Protein AF-A0A7S0NSQ7-F1 (afdb_monomer_lite)

Secondary structure (DSSP, 8-state):
-----GGGTS-HHHHHHHHHT-SS--HHHHHHHTTTPPPPB-TTSSB--GGG--TTSPP--HHHHHHHTTT-----PPTT--S--PPP--THHHHHHTTTTS-HHHHHHHHHHTT--S---HHHHHHHHHHHHHHHHHHHHHHHHHTT----PPP-

Structure (mmCIF, N/CA/C/O backbone):
data_AF-A0A7S0NSQ7-F1
#
_entry.id   AF-A0A7S0NSQ7-F1
#
loop_
_atom_site.group_PDB
_atom_site.id
_atom_site.type_symbol
_atom_site.label_atom_id
_atom_site.label_alt_id
_atom_site.label_comp_id
_atom_site.label_asym_id
_atom_site.label_entity_id
_atom_site.label_seq_id
_atom_site.pdbx_PDB_ins_code
_atom_site.Cartn_x
_atom_site.Cartn_y
_atom_site.Cartn_z
_atom_site.occupancy
_atom_site.B_iso_or_equiv
_atom_site.auth_seq_id
_atom_site.auth_comp_id
_atom_site.auth_asym_id
_atom_site.auth_atom_id
_atom_site.pdbx_PDB_model_num
ATOM 1 N N . ASN A 1 1 ? 2.906 5.822 -25.655 1.00 42.44 1 ASN A N 1
ATOM 2 C CA . ASN A 1 1 ? 2.132 6.156 -24.438 1.00 42.44 1 ASN A CA 1
ATOM 3 C C . ASN A 1 1 ? 2.462 5.153 -23.347 1.00 42.44 1 ASN A C 1
ATOM 5 O O . ASN A 1 1 ? 1.844 4.100 -23.305 1.00 42.44 1 ASN A O 1
ATOM 9 N N . GLY A 1 2 ? 3.492 5.416 -22.539 1.00 53.88 2 GLY A N 1
ATOM 10 C CA . GLY A 1 2 ? 3.871 4.525 -21.437 1.00 53.88 2 GLY A CA 1
ATOM 11 C C . GLY A 1 2 ? 2.998 4.799 -20.216 1.00 53.88 2 GLY A C 1
ATOM 12 O O . GLY A 1 2 ? 3.053 5.901 -19.676 1.00 53.88 2 GLY A O 1
ATOM 13 N N . GLY A 1 3 ? 2.161 3.836 -19.828 1.00 76.62 3 GLY A N 1
ATOM 14 C CA . GLY A 1 3 ? 1.387 3.901 -18.587 1.00 76.62 3 GLY A CA 1
ATOM 15 C C . GLY A 1 3 ? 2.270 3.641 -17.365 1.00 76.62 3 GLY A C 1
ATOM 16 O O . GLY A 1 3 ? 3.269 2.928 -17.456 1.00 76.62 3 GLY A O 1
ATOM 17 N N . LEU A 1 4 ? 1.904 4.218 -16.219 1.00 81.00 4 LEU A N 1
ATOM 18 C CA . LEU A 1 4 ? 2.545 3.913 -14.939 1.00 81.00 4 LEU A CA 1
ATOM 19 C C . LEU A 1 4 ? 2.226 2.465 -14.523 1.00 81.00 4 LEU A C 1
ATOM 21 O O . LEU A 1 4 ? 1.098 2.008 -14.699 1.00 81.00 4 LEU A O 1
ATOM 25 N N . ASN A 1 5 ? 3.205 1.760 -13.949 1.00 86.81 5 ASN A N 1
ATOM 26 C CA . ASN A 1 5 ? 3.039 0.419 -13.378 1.00 86.81 5 ASN A CA 1
ATOM 27 C C . ASN A 1 5 ? 3.111 0.511 -11.842 1.00 86.81 5 ASN A C 1
ATOM 29 O O . ASN A 1 5 ? 4.208 0.431 -11.287 1.00 86.81 5 ASN A O 1
ATOM 33 N N . PRO A 1 6 ? 1.978 0.725 -11.148 1.00 87.50 6 PRO A N 1
ATOM 34 C CA . PRO A 1 6 ? 1.972 0.958 -9.703 1.00 87.50 6 PRO A CA 1
ATOM 35 C C . PRO A 1 6 ? 2.479 -0.250 -8.902 1.00 87.50 6 PRO A C 1
ATOM 37 O O . PRO A 1 6 ? 3.134 -0.070 -7.881 1.00 87.50 6 PRO A O 1
ATOM 40 N N . LEU A 1 7 ? 2.285 -1.473 -9.409 1.00 87.69 7 LEU A N 1
ATOM 41 C CA . LEU A 1 7 ? 2.723 -2.711 -8.752 1.00 87.69 7 LEU A CA 1
ATOM 42 C C . LEU A 1 7 ? 4.253 -2.825 -8.614 1.00 87.69 7 LEU A C 1
ATOM 44 O O . LEU A 1 7 ? 4.721 -3.675 -7.867 1.00 87.69 7 LEU A O 1
ATOM 48 N N . LYS A 1 8 ? 5.040 -1.992 -9.314 1.00 86.12 8 LYS A N 1
ATOM 49 C CA . LYS A 1 8 ? 6.504 -1.918 -9.145 1.00 86.12 8 LYS A CA 1
ATOM 50 C C . LYS A 1 8 ? 6.954 -1.109 -7.929 1.00 86.12 8 LYS A C 1
ATOM 52 O O . LYS A 1 8 ? 8.122 -1.216 -7.566 1.00 86.12 8 LYS A O 1
ATOM 57 N N . PHE A 1 9 ? 6.079 -0.270 -7.377 1.00 83.50 9 PHE A N 1
ATOM 58 C CA . PHE A 1 9 ? 6.426 0.718 -6.350 1.00 83.50 9 PHE A CA 1
ATOM 59 C C . PHE A 1 9 ? 5.704 0.482 -5.021 1.00 83.50 9 PHE A C 1
ATOM 61 O O . PHE A 1 9 ? 6.087 1.070 -4.018 1.00 83.50 9 PHE A O 1
ATOM 68 N N . CYS A 1 10 ? 4.657 -0.346 -5.009 1.00 85.75 10 CYS A N 1
ATOM 69 C CA . CYS A 1 10 ? 3.920 -0.683 -3.795 1.00 85.75 10 CYS A CA 1
ATOM 70 C C . CYS A 1 10 ? 4.699 -1.649 -2.889 1.00 85.75 10 CYS A C 1
ATOM 72 O O . CYS A 1 10 ? 5.512 -2.444 -3.360 1.00 85.75 10 CYS A O 1
ATOM 74 N N . HIS A 1 11 ? 4.367 -1.625 -1.596 1.00 86.56 11 HIS A N 1
ATOM 75 C CA . HIS A 1 11 ? 4.866 -2.583 -0.612 1.00 86.56 11 HIS A CA 1
ATOM 76 C C . HIS A 1 11 ? 4.559 -4.036 -1.021 1.00 86.56 11 HIS A C 1
ATOM 78 O O . HIS A 1 11 ? 3.436 -4.350 -1.429 1.00 86.56 11 HIS A O 1
ATOM 84 N N . GLU A 1 12 ? 5.535 -4.934 -0.874 1.00 85.81 12 GLU A N 1
ATOM 85 C CA . GLU A 1 12 ? 5.456 -6.317 -1.365 1.00 85.81 12 GLU A CA 1
ATOM 86 C C . GLU A 1 12 ? 4.288 -7.092 -0.740 1.00 85.81 12 GLU A C 1
ATOM 88 O O . GLU A 1 12 ? 3.490 -7.690 -1.463 1.00 85.81 12 GLU A O 1
ATOM 93 N N . ASP A 1 13 ? 4.108 -7.005 0.582 1.00 87.00 13 ASP A N 1
ATOM 94 C CA . ASP A 1 13 ? 3.005 -7.699 1.264 1.00 87.00 13 ASP A CA 1
ATOM 95 C C . ASP A 1 13 ? 1.625 -7.211 0.793 1.00 87.00 13 ASP A C 1
ATOM 97 O O . ASP A 1 13 ? 0.677 -7.997 0.728 1.00 87.00 13 ASP A O 1
ATOM 101 N N . VAL A 1 14 ? 1.512 -5.932 0.411 1.00 88.44 14 VAL A N 1
ATOM 102 C CA . VAL A 1 14 ? 0.265 -5.362 -0.118 1.00 88.44 14 VAL A CA 1
ATOM 103 C C . VAL A 1 14 ? -0.002 -5.889 -1.522 1.00 88.44 14 VAL A C 1
ATOM 105 O O . VAL A 1 14 ? -1.135 -6.246 -1.823 1.00 88.44 14 VAL A O 1
ATOM 108 N N . VAL A 1 15 ? 1.024 -5.984 -2.373 1.00 88.12 15 VAL A N 1
ATOM 109 C CA . VAL A 1 15 ? 0.899 -6.547 -3.729 1.00 88.12 15 VAL A CA 1
ATOM 110 C C . VAL A 1 15 ? 0.511 -8.021 -3.673 1.00 88.12 15 VAL A C 1
ATOM 112 O O . VAL A 1 15 ? -0.390 -8.445 -4.396 1.00 88.12 15 VAL A O 1
ATOM 115 N N . VAL A 1 16 ? 1.141 -8.788 -2.783 1.00 85.38 16 VAL A N 1
ATOM 116 C CA . VAL A 1 16 ? 0.823 -10.203 -2.575 1.00 85.38 16 VAL A CA 1
ATOM 117 C C . VAL A 1 16 ? -0.627 -10.362 -2.124 1.00 85.38 16 VAL A C 1
ATOM 119 O O . VAL A 1 16 ? -1.353 -11.192 -2.671 1.00 85.38 16 VAL A O 1
ATOM 122 N N . GLU A 1 17 ? -1.081 -9.579 -1.143 1.00 86.00 17 GLU A N 1
ATOM 123 C CA . GLU A 1 17 ? -2.469 -9.669 -0.687 1.00 86.00 17 GLU A CA 1
ATOM 124 C C . GLU A 1 17 ? -3.463 -9.153 -1.734 1.00 86.00 17 GLU A C 1
ATOM 126 O O . GLU A 1 17 ? -4.529 -9.742 -1.897 1.00 86.00 17 GLU A O 1
ATOM 131 N N . PHE A 1 18 ? -3.094 -8.137 -2.514 1.00 87.06 18 PHE A N 1
ATOM 132 C CA . PHE A 1 18 ? -3.895 -7.638 -3.628 1.00 87.06 18 PHE A CA 1
ATOM 133 C C . PHE A 1 18 ? -4.098 -8.694 -4.723 1.00 87.06 18 PHE A C 1
ATOM 135 O O . PHE A 1 18 ? -5.228 -8.904 -5.159 1.00 87.06 18 PHE A O 1
ATOM 142 N N . GLU A 1 19 ? -3.040 -9.407 -5.125 1.00 85.94 19 GLU A N 1
ATOM 143 C CA . GLU A 1 19 ? -3.123 -10.523 -6.080 1.00 85.94 19 GLU A CA 1
ATOM 144 C C . GLU A 1 19 ? -4.116 -11.591 -5.603 1.00 85.94 19 GLU A C 1
ATOM 146 O O . GLU A 1 19 ? -4.928 -12.109 -6.370 1.00 85.94 19 GLU A O 1
ATOM 151 N N . ARG A 1 20 ? -4.109 -11.880 -4.297 1.00 80.50 20 ARG A N 1
ATOM 152 C CA . ARG A 1 20 ? -4.988 -12.885 -3.688 1.00 80.50 20 ARG A CA 1
ATOM 153 C C . ARG A 1 20 ? -6.459 -12.488 -3.687 1.00 80.50 20 ARG A C 1
ATOM 155 O O . ARG A 1 20 ? -7.307 -13.378 -3.740 1.00 80.50 20 ARG A O 1
ATOM 162 N N . LEU A 1 21 ? -6.782 -11.194 -3.657 1.00 81.19 21 LEU A N 1
ATOM 163 C CA . LEU A 1 21 ? -8.171 -10.722 -3.696 1.00 81.19 21 LEU A CA 1
ATOM 164 C C . LEU A 1 21 ? -8.879 -11.062 -5.018 1.00 81.19 21 LEU A C 1
ATOM 166 O O . LEU A 1 21 ? -10.100 -10.949 -5.082 1.00 81.19 21 LEU A O 1
ATOM 170 N N . SER A 1 22 ? -8.147 -11.502 -6.054 1.00 71.25 22 SER A N 1
ATOM 171 C CA . SER A 1 22 ? -8.692 -11.958 -7.346 1.00 71.25 22 SER A CA 1
ATOM 172 C C . SER A 1 22 ? -9.626 -10.942 -8.024 1.00 71.25 22 SER A C 1
ATOM 174 O O . SER A 1 22 ? -10.447 -11.304 -8.864 1.00 71.25 22 SER A O 1
ATOM 176 N N . MET A 1 23 ? -9.511 -9.656 -7.669 1.00 78.00 23 MET A N 1
ATOM 177 C CA . MET A 1 23 ? -10.307 -8.578 -8.266 1.00 78.00 23 MET A CA 1
ATOM 178 C C . MET A 1 23 ? -9.906 -8.315 -9.722 1.00 78.00 23 MET A C 1
ATOM 180 O O . MET A 1 23 ? -10.723 -7.859 -10.520 1.00 78.00 23 MET A O 1
ATOM 184 N N . CYS A 1 24 ? -8.651 -8.603 -10.068 1.00 80.69 24 CYS A N 1
ATOM 185 C CA . CYS A 1 24 ? -8.126 -8.590 -11.424 1.00 80.69 24 CYS A CA 1
ATOM 186 C C . CYS A 1 24 ? -6.972 -9.597 -11.551 1.00 80.69 24 CYS A C 1
ATOM 188 O O . CYS A 1 24 ? -6.260 -9.854 -10.580 1.00 80.69 24 CYS A O 1
ATOM 190 N N . ASP A 1 25 ? -6.783 -10.162 -12.746 1.00 85.19 25 ASP A N 1
ATOM 191 C CA . ASP A 1 25 ? -5.621 -11.006 -13.039 1.00 85.19 25 ASP A CA 1
ATOM 192 C C . ASP A 1 25 ? -4.394 -10.119 -13.283 1.00 85.19 25 ASP A C 1
ATOM 194 O O . ASP A 1 25 ? -4.253 -9.476 -14.326 1.00 85.19 25 ASP A O 1
ATOM 198 N N . CYS A 1 26 ? -3.527 -10.044 -12.276 1.00 87.06 26 CYS A N 1
ATOM 199 C CA . CYS A 1 26 ? -2.283 -9.283 -12.305 1.00 87.06 26 CYS A CA 1
ATOM 200 C C . CYS A 1 26 ? -1.038 -10.170 -12.144 1.00 87.06 26 CYS A C 1
ATOM 202 O O . CYS A 1 26 ? 0.074 -9.643 -12.079 1.00 87.06 26 CYS A O 1
ATOM 204 N N . ALA A 1 27 ? -1.191 -11.500 -12.148 1.00 86.12 27 ALA A N 1
ATOM 205 C CA . ALA A 1 27 ? -0.114 -12.439 -11.831 1.00 86.12 27 ALA A CA 1
ATOM 206 C C . ALA A 1 27 ? 1.082 -12.312 -12.786 1.00 86.12 27 ALA A C 1
ATOM 208 O O . ALA A 1 27 ? 2.237 -12.281 -12.355 1.00 86.12 27 ALA A O 1
ATOM 209 N N . GLN A 1 28 ? 0.809 -12.161 -14.086 1.00 84.81 28 GLN A N 1
ATOM 210 C CA . GLN A 1 28 ? 1.851 -11.976 -15.103 1.00 84.81 28 GLN A CA 1
ATOM 211 C C . GLN A 1 28 ? 2.588 -10.642 -14.943 1.00 84.81 28 GLN A C 1
ATOM 213 O O . GLN A 1 28 ? 3.801 -10.580 -15.135 1.00 84.81 28 GLN A O 1
ATOM 218 N N . VAL A 1 29 ? 1.873 -9.578 -14.563 1.00 87.50 29 VAL A N 1
ATOM 219 C CA . VAL A 1 29 ? 2.468 -8.253 -14.335 1.00 87.50 29 VAL A CA 1
ATOM 220 C C . VAL A 1 29 ? 3.362 -8.285 -13.100 1.00 87.50 29 VAL A C 1
ATOM 222 O O . VAL A 1 29 ? 4.478 -7.776 -13.145 1.00 87.50 29 VAL A O 1
ATOM 225 N N . ILE A 1 30 ? 2.912 -8.926 -12.018 1.00 87.38 30 ILE A N 1
ATOM 226 C CA . ILE A 1 30 ? 3.705 -9.095 -10.796 1.00 87.38 30 ILE A CA 1
ATOM 227 C C . ILE A 1 30 ? 4.953 -9.936 -11.090 1.00 87.38 30 ILE A C 1
ATOM 229 O O . ILE A 1 30 ? 6.053 -9.517 -10.743 1.00 87.38 30 ILE A O 1
ATOM 233 N N . ALA A 1 31 ? 4.817 -11.054 -11.810 1.00 85.06 31 ALA A N 1
ATOM 234 C CA . ALA A 1 31 ? 5.955 -11.891 -12.200 1.00 85.06 31 ALA A CA 1
ATOM 235 C C . ALA A 1 31 ? 6.974 -11.127 -13.068 1.00 85.06 31 ALA A C 1
ATOM 237 O O . ALA A 1 31 ? 8.176 -11.203 -12.828 1.00 85.06 31 ALA A O 1
ATOM 238 N N . ALA A 1 32 ? 6.510 -10.324 -14.031 1.00 84.19 32 ALA A N 1
ATOM 239 C CA . ALA A 1 32 ? 7.382 -9.471 -14.842 1.00 84.19 32 ALA A CA 1
ATOM 240 C C . ALA A 1 32 ? 8.068 -8.361 -14.018 1.00 84.19 32 ALA A C 1
ATOM 242 O O . ALA A 1 32 ? 9.169 -7.908 -14.351 1.00 84.19 32 ALA A O 1
ATOM 243 N N . ASN A 1 33 ? 7.430 -7.917 -12.933 1.00 87.12 33 ASN A N 1
ATOM 244 C CA . ASN A 1 33 ? 7.969 -6.900 -12.042 1.00 87.12 33 ASN A CA 1
ATOM 245 C C . ASN A 1 33 ? 9.043 -7.442 -11.094 1.00 87.12 33 ASN A C 1
ATOM 247 O O . ASN A 1 33 ? 9.895 -6.659 -10.703 1.00 87.12 33 ASN A O 1
ATOM 251 N N . GLU A 1 34 ? 9.080 -8.734 -10.758 1.00 78.88 34 GLU A N 1
ATOM 252 C CA . GLU A 1 34 ? 10.036 -9.284 -9.773 1.00 78.88 34 GLU A CA 1
ATOM 253 C C . GLU A 1 34 ? 11.508 -8.972 -10.096 1.00 78.88 34 GLU A C 1
ATOM 255 O O . GLU A 1 34 ? 12.301 -8.707 -9.197 1.00 78.88 34 GLU A O 1
ATOM 260 N N . LEU A 1 35 ? 11.875 -8.932 -11.380 1.00 70.25 35 LEU A N 1
ATOM 261 C CA . LEU A 1 35 ? 13.242 -8.624 -11.822 1.00 70.25 35 LEU A CA 1
ATOM 262 C C . LEU A 1 35 ? 13.525 -7.122 -11.962 1.00 70.25 35 LEU A C 1
ATOM 264 O O . LEU A 1 35 ? 14.654 -6.723 -12.239 1.00 70.25 35 LEU A O 1
ATOM 268 N N . THR A 1 36 ? 12.491 -6.287 -11.865 1.00 74.31 36 THR A N 1
ATOM 269 C CA . THR A 1 36 ? 12.535 -4.866 -12.250 1.00 74.31 36 THR A CA 1
ATOM 270 C C . THR A 1 36 ? 11.851 -3.954 -11.234 1.00 74.31 36 THR A C 1
ATOM 272 O O . THR A 1 36 ? 11.678 -2.761 -11.495 1.00 74.31 36 THR A O 1
ATOM 275 N N . ALA A 1 37 ? 11.447 -4.511 -10.091 1.00 72.25 37 ALA A N 1
ATOM 276 C CA . ALA A 1 37 ? 10.840 -3.797 -8.988 1.00 72.25 37 ALA A CA 1
ATOM 277 C C . ALA A 1 37 ? 11.857 -2.795 -8.449 1.00 72.25 37 ALA A C 1
ATOM 279 O O . ALA A 1 37 ? 13.008 -3.127 -8.148 1.00 72.25 37 ALA A O 1
ATOM 280 N N . VAL A 1 38 ? 11.435 -1.539 -8.370 1.00 71.75 38 VAL A N 1
ATOM 281 C CA . VAL A 1 38 ? 12.300 -0.456 -7.922 1.00 71.75 38 VAL A CA 1
ATOM 282 C C . VAL A 1 38 ? 12.044 -0.283 -6.441 1.00 71.75 38 VAL A C 1
ATOM 284 O O . VAL A 1 38 ? 10.932 0.050 -6.041 1.00 71.75 38 VAL A O 1
ATOM 287 N N . ARG A 1 39 ? 13.077 -0.493 -5.618 1.00 69.88 39 ARG A N 1
ATOM 288 C CA . ARG A 1 39 ? 12.967 -0.205 -4.187 1.00 69.88 39 ARG A CA 1
ATOM 289 C C . ARG A 1 39 ? 12.579 1.253 -3.995 1.00 69.88 39 ARG A C 1
ATOM 291 O O . ARG A 1 39 ? 13.275 2.151 -4.472 1.00 69.88 39 ARG A O 1
ATOM 298 N N . SER A 1 40 ? 11.483 1.446 -3.277 1.00 75.81 40 SER A N 1
ATOM 299 C CA . SER A 1 40 ? 11.016 2.743 -2.822 1.00 75.81 40 SER A CA 1
ATOM 300 C C . SER A 1 40 ? 12.104 3.371 -1.941 1.00 75.81 40 SER A C 1
ATOM 302 O O . SER A 1 40 ? 12.606 2.736 -1.008 1.00 75.81 40 SER A O 1
ATOM 304 N N . ARG A 1 41 ? 12.544 4.586 -2.284 1.00 80.88 41 ARG A N 1
ATOM 305 C CA . ARG A 1 41 ? 13.579 5.327 -1.548 1.00 80.88 41 ARG A CA 1
ATOM 306 C C . ARG A 1 41 ? 13.032 6.649 -1.045 1.00 80.88 41 ARG A C 1
ATOM 308 O O . ARG A 1 41 ? 12.219 7.274 -1.721 1.00 80.88 41 ARG A O 1
ATOM 315 N N . ASP A 1 42 ? 13.495 7.070 0.123 1.00 82.56 42 ASP A N 1
ATOM 316 C CA . ASP A 1 42 ? 13.195 8.402 0.637 1.00 82.56 42 ASP A CA 1
ATOM 317 C C . ASP A 1 42 ? 13.978 9.497 -0.121 1.00 82.56 42 ASP A C 1
ATOM 319 O O . ASP A 1 42 ? 14.837 9.227 -0.968 1.00 82.56 42 ASP A O 1
ATOM 323 N N . CYS A 1 43 ? 13.702 10.764 0.199 1.00 82.19 43 CYS A N 1
ATOM 324 C CA . CYS A 1 43 ? 14.376 11.919 -0.405 1.00 82.19 43 CYS A CA 1
ATOM 325 C C . CYS A 1 43 ? 15.898 11.949 -0.145 1.00 82.19 43 CYS A C 1
ATOM 327 O O . CYS A 1 43 ? 16.622 12.653 -0.847 1.00 82.19 43 CYS A O 1
ATOM 329 N N . GLY A 1 44 ? 16.375 11.224 0.872 1.00 82.50 44 GLY A N 1
ATOM 330 C CA . GLY A 1 44 ? 17.785 11.065 1.227 1.00 82.50 44 GLY A CA 1
ATOM 331 C C . GLY A 1 44 ? 18.445 9.833 0.596 1.00 82.50 44 GLY A C 1
ATOM 332 O O . GLY A 1 44 ? 19.632 9.603 0.820 1.00 82.50 44 GLY A O 1
ATOM 333 N N . GLY A 1 45 ? 17.709 9.048 -0.197 1.00 80.94 45 GLY A N 1
ATOM 334 C CA . GLY A 1 45 ? 18.188 7.815 -0.818 1.00 80.94 45 GLY A CA 1
ATOM 335 C C . GLY A 1 45 ? 18.212 6.595 0.111 1.00 80.94 45 GLY A C 1
ATOM 336 O O . GLY A 1 45 ? 18.729 5.554 -0.307 1.00 80.94 45 GLY A O 1
ATOM 337 N N . GLY A 1 46 ? 17.671 6.719 1.327 1.00 83.56 46 GLY A N 1
ATOM 338 C CA . GLY A 1 46 ? 17.457 5.636 2.282 1.00 83.56 46 GLY A CA 1
ATOM 339 C C . GLY A 1 46 ? 16.239 4.779 1.936 1.00 83.56 46 GLY A C 1
ATOM 340 O O . GLY A 1 46 ? 15.523 5.045 0.970 1.00 83.56 46 GLY A O 1
ATOM 341 N N . GLU A 1 47 ? 16.016 3.721 2.716 1.00 83.19 47 GLU A N 1
ATOM 342 C CA . GLU A 1 47 ? 14.828 2.871 2.580 1.00 83.19 47 GLU A CA 1
ATOM 343 C C . GLU A 1 47 ? 13.562 3.683 2.869 1.00 83.19 47 GLU A C 1
ATOM 345 O O . GLU A 1 47 ? 13.451 4.314 3.924 1.00 83.19 47 GLU A O 1
ATOM 350 N N . ASN A 1 48 ? 12.601 3.669 1.942 1.00 82.44 48 ASN A N 1
ATOM 351 C CA . ASN A 1 48 ? 11.319 4.309 2.190 1.00 82.44 48 ASN A CA 1
ATOM 352 C C . ASN A 1 48 ? 10.484 3.454 3.151 1.00 82.44 48 ASN A C 1
ATOM 354 O O . ASN A 1 48 ? 10.028 2.379 2.784 1.00 82.44 48 ASN A O 1
ATOM 358 N N . LYS A 1 49 ? 10.257 3.971 4.360 1.00 84.38 49 LYS A N 1
ATOM 359 C CA . LYS A 1 49 ? 9.436 3.326 5.400 1.00 84.38 49 LYS A CA 1
ATOM 360 C C . LYS A 1 49 ? 7.983 3.795 5.410 1.00 84.38 49 LYS A C 1
ATOM 362 O O . LYS A 1 49 ? 7.203 3.354 6.248 1.00 84.38 49 LYS A O 1
ATOM 367 N N . LEU A 1 50 ? 7.618 4.740 4.541 1.00 86.44 50 LEU A N 1
ATOM 368 C CA . LEU A 1 50 ? 6.240 5.230 4.463 1.00 86.44 50 LEU A CA 1
ATOM 369 C C . LEU A 1 50 ? 5.296 4.149 3.939 1.00 86.44 50 LEU A C 1
ATOM 371 O O . LEU A 1 50 ? 4.143 4.112 4.355 1.00 86.44 50 LEU A O 1
ATOM 375 N N . ASP A 1 51 ? 5.802 3.258 3.085 1.00 85.81 51 ASP A N 1
ATOM 376 C CA . ASP A 1 51 ? 5.039 2.140 2.527 1.00 85.81 51 ASP A CA 1
ATOM 377 C C . ASP A 1 51 ? 4.746 1.045 3.580 1.00 85.81 51 ASP A C 1
ATOM 379 O O . ASP A 1 51 ? 3.830 0.246 3.392 1.00 85.81 51 ASP A O 1
ATOM 383 N N . ASP A 1 52 ? 5.464 1.068 4.712 1.00 88.62 52 ASP A N 1
ATOM 384 C CA . ASP A 1 52 ? 5.288 0.158 5.854 1.00 88.62 52 ASP A CA 1
ATOM 385 C C . ASP A 1 52 ? 4.361 0.748 6.936 1.00 88.62 52 ASP A C 1
ATOM 387 O O . ASP A 1 52 ? 3.996 0.069 7.898 1.00 88.62 52 ASP A O 1
ATOM 391 N N . PHE A 1 53 ? 4.018 2.038 6.838 1.00 91.62 53 PHE A N 1
ATOM 392 C CA . PHE A 1 53 ? 3.274 2.746 7.875 1.00 91.62 53 PHE A CA 1
ATOM 393 C C . PHE A 1 53 ? 1.773 2.769 7.578 1.00 91.62 53 PHE A C 1
ATOM 395 O O . PHE A 1 53 ? 1.277 3.600 6.815 1.00 91.62 53 PHE A O 1
ATOM 402 N N . PHE A 1 54 ? 1.027 1.906 8.269 1.00 92.31 54 PHE A N 1
ATOM 403 C CA . PHE A 1 54 ? -0.432 1.866 8.218 1.00 92.31 54 PHE A CA 1
ATOM 404 C C . PHE A 1 54 ? -1.021 2.559 9.462 1.00 92.31 54 PHE A C 1
ATOM 406 O O . PHE A 1 54 ? -1.039 1.988 10.553 1.00 92.31 54 PHE A O 1
ATOM 413 N N . PRO A 1 55 ? -1.531 3.803 9.345 1.00 92.06 55 PRO A N 1
ATOM 414 C CA . PRO A 1 55 ? -1.942 4.613 10.501 1.00 92.06 55 PRO A CA 1
ATOM 415 C C . PRO A 1 55 ? -3.137 4.041 11.275 1.00 92.06 55 PRO A C 1
ATOM 417 O O . PRO A 1 55 ? -3.409 4.468 12.396 1.00 92.06 55 PRO A O 1
ATOM 420 N N . PHE A 1 56 ? -3.854 3.094 10.672 1.00 92.69 56 PHE A N 1
ATOM 421 C CA . PHE A 1 56 ? -5.001 2.411 11.258 1.00 92.69 56 PHE A CA 1
ATOM 422 C C . PHE A 1 56 ? -4.711 0.935 11.517 1.00 92.69 56 PHE A C 1
ATOM 424 O O . PHE A 1 56 ? -5.629 0.120 11.514 1.00 92.69 56 PHE A O 1
ATOM 431 N N . ASP A 1 57 ? -3.457 0.565 11.746 1.00 92.44 57 ASP A N 1
ATOM 432 C CA . ASP A 1 57 ? -3.160 -0.746 12.309 1.00 92.44 57 ASP A CA 1
ATOM 433 C C . ASP A 1 57 ? -3.736 -0.891 13.729 1.00 92.44 57 ASP A C 1
ATOM 435 O O . ASP A 1 57 ? -4.016 0.111 14.405 1.00 92.44 57 ASP A O 1
ATOM 439 N N . PRO A 1 58 ? -3.947 -2.132 14.207 1.00 91.94 58 PRO A N 1
ATOM 440 C CA . PRO A 1 58 ? -4.538 -2.372 15.512 1.00 91.94 58 PRO A CA 1
ATOM 441 C C . PRO A 1 58 ? -3.797 -1.639 16.633 1.00 91.94 58 PRO A C 1
ATOM 443 O O . PRO A 1 58 ? -2.576 -1.731 16.792 1.00 91.94 58 PRO A O 1
ATOM 446 N N . ILE A 1 59 ? -4.558 -0.924 17.459 1.00 90.31 59 ILE A N 1
ATOM 447 C CA . ILE A 1 59 ? -3.995 -0.177 18.579 1.00 90.31 59 ILE A CA 1
ATOM 448 C C . ILE A 1 59 ? -3.657 -1.098 19.757 1.00 90.31 59 ILE A C 1
ATOM 450 O O . ILE A 1 59 ? -4.427 -1.976 20.138 1.00 90.31 59 ILE A O 1
ATOM 454 N N . HIS A 1 60 ? -2.525 -0.840 20.409 1.00 87.81 60 HIS A N 1
ATOM 455 C CA . HIS A 1 60 ? -2.060 -1.630 21.558 1.00 87.81 60 HIS A CA 1
ATOM 456 C C . HIS A 1 60 ? -2.417 -0.993 22.914 1.00 87.81 60 HIS A C 1
ATOM 458 O O . HIS A 1 60 ? -2.201 -1.582 23.978 1.00 87.81 60 HIS A O 1
ATOM 464 N N . LEU A 1 61 ? -2.968 0.226 22.903 1.00 91.38 61 LEU A N 1
ATOM 465 C CA . LEU A 1 61 ? -3.288 0.973 24.114 1.00 91.38 61 LEU A CA 1
ATOM 466 C C . LEU A 1 61 ? -4.557 0.422 24.779 1.00 91.38 61 LEU A C 1
ATOM 468 O O . LEU A 1 61 ? -5.677 0.753 24.391 1.00 91.38 61 LEU A O 1
ATOM 472 N N . LYS A 1 62 ? -4.372 -0.364 25.846 1.00 91.88 62 LYS A N 1
ATOM 473 C CA . LYS A 1 62 ? -5.456 -1.035 26.590 1.00 91.88 62 LYS A CA 1
ATOM 474 C C . LYS A 1 62 ? -6.604 -0.100 26.993 1.00 91.88 62 LYS A C 1
ATOM 476 O O . LYS A 1 62 ? -7.761 -0.490 26.895 1.00 91.88 62 LYS A O 1
ATOM 481 N N . GLY A 1 63 ? -6.294 1.130 27.415 1.00 92.25 63 GLY A N 1
ATOM 482 C CA . GLY A 1 63 ? -7.300 2.107 27.850 1.00 92.25 63 GLY A CA 1
ATOM 483 C C . GLY A 1 63 ? -8.191 2.644 26.723 1.00 92.25 63 GLY A C 1
ATOM 484 O O . GLY A 1 63 ? -9.348 2.969 26.966 1.00 92.25 63 GLY A O 1
ATOM 485 N N . ALA A 1 64 ? -7.679 2.698 25.491 1.00 92.69 64 ALA A N 1
ATOM 486 C CA . ALA A 1 64 ? -8.433 3.152 24.322 1.00 92.69 64 ALA A CA 1
ATOM 487 C C . ALA A 1 64 ? -9.140 1.996 23.589 1.00 92.69 64 ALA A C 1
ATOM 489 O O . ALA A 1 64 ? -10.073 2.226 22.822 1.00 92.69 64 ALA A O 1
ATOM 490 N N . LEU A 1 65 ? -8.732 0.751 23.860 1.00 92.31 65 LEU A N 1
ATOM 491 C CA . LEU A 1 65 ? -9.227 -0.448 23.186 1.00 92.31 65 LEU A CA 1
ATOM 492 C C . LEU A 1 65 ? -10.751 -0.606 23.302 1.00 92.31 65 LEU A C 1
ATOM 494 O O . LEU A 1 65 ? -11.410 -0.912 22.315 1.00 92.31 65 LEU A O 1
ATOM 498 N N . ALA A 1 66 ? -11.321 -0.345 24.483 1.00 92.38 66 ALA A N 1
ATOM 499 C CA . ALA A 1 66 ? -12.765 -0.449 24.712 1.00 92.38 66 ALA A CA 1
ATOM 500 C C . ALA A 1 66 ? -13.581 0.534 23.851 1.00 92.38 66 ALA A C 1
ATOM 502 O O . ALA A 1 66 ? -14.695 0.212 23.446 1.00 92.38 66 ALA A O 1
ATOM 503 N N . TYR A 1 67 ? -13.015 1.705 23.547 1.00 95.00 67 TYR A N 1
ATOM 504 C CA . TYR A 1 67 ? -13.655 2.730 22.723 1.00 95.00 67 TYR A CA 1
ATOM 505 C C . TYR A 1 67 ? -13.472 2.468 21.225 1.00 95.00 67 TYR A C 1
ATOM 507 O O . TYR A 1 67 ? -14.379 2.730 20.441 1.00 95.00 67 TYR A O 1
ATOM 515 N N . ILE A 1 68 ? -12.309 1.945 20.824 1.00 94.00 68 ILE A N 1
ATOM 516 C CA . ILE A 1 68 ? -11.957 1.746 19.413 1.00 94.00 68 ILE A CA 1
ATOM 517 C C . ILE A 1 68 ? -12.482 0.416 18.866 1.00 94.00 68 ILE A C 1
ATOM 519 O O . ILE A 1 68 ? -12.959 0.387 17.738 1.00 94.00 68 ILE A O 1
ATOM 523 N N . ASN A 1 69 ? -12.465 -0.668 19.649 1.00 91.56 69 ASN A N 1
ATOM 524 C CA . ASN A 1 69 ? -12.906 -1.997 19.204 1.00 91.56 69 ASN A CA 1
ATOM 525 C C . ASN A 1 69 ? -14.269 -2.038 18.489 1.00 91.56 69 ASN A C 1
ATOM 527 O O . ASN A 1 69 ? -14.339 -2.699 17.457 1.00 91.56 69 ASN A O 1
ATOM 531 N N . PRO A 1 70 ? -15.345 -1.380 18.970 1.00 93.94 70 PRO A N 1
ATOM 532 C CA . PRO A 1 70 ? -16.628 -1.417 18.263 1.00 93.94 70 PRO A CA 1
ATOM 533 C C . PRO A 1 70 ? -16.618 -0.663 16.923 1.00 93.94 70 PRO A C 1
ATOM 535 O O . PRO A 1 70 ? -17.507 -0.878 16.106 1.00 93.94 70 PRO A O 1
ATOM 538 N N . LEU A 1 71 ? -15.641 0.220 16.698 1.00 94.19 71 LEU A N 1
ATOM 539 C CA . LEU A 1 71 ? -15.502 1.032 15.485 1.00 94.19 71 LEU A CA 1
ATOM 540 C C . LEU A 1 71 ? -14.459 0.467 14.513 1.00 94.19 71 LEU A C 1
ATOM 542 O O . LEU A 1 71 ? -14.454 0.814 13.335 1.00 94.19 71 LEU A O 1
ATOM 546 N N . TYR A 1 72 ? -13.549 -0.368 15.010 1.00 94.19 72 TYR A N 1
ATOM 547 C CA . TYR A 1 72 ? -12.408 -0.857 14.257 1.00 94.19 72 TYR A CA 1
ATOM 548 C C . TYR A 1 72 ? -12.765 -2.079 13.414 1.00 94.19 72 TYR A C 1
ATOM 550 O O . TYR A 1 72 ? -13.208 -3.109 13.929 1.00 94.19 72 TYR A O 1
ATOM 558 N N . GLN A 1 73 ? -12.502 -1.999 12.112 1.00 93.12 73 GLN A N 1
ATOM 559 C CA . GLN A 1 73 ? -12.612 -3.151 11.230 1.00 93.12 73 GLN A CA 1
ATOM 560 C C . GLN A 1 73 ? -11.358 -4.015 11.351 1.00 93.12 73 GLN A C 1
ATOM 562 O O . GLN A 1 73 ? -10.293 -3.673 10.847 1.00 93.12 73 GLN A O 1
ATOM 567 N N . GLN A 1 74 ? -11.497 -5.165 12.006 1.00 91.31 74 GLN A N 1
ATOM 568 C CA . GLN A 1 74 ? -10.413 -6.139 12.083 1.00 91.31 74 GLN A CA 1
ATOM 569 C C . GLN A 1 74 ? -10.179 -6.807 10.729 1.00 91.31 74 GLN A C 1
ATOM 571 O O . GLN A 1 74 ? -11.130 -7.151 10.021 1.00 91.31 74 GLN A O 1
ATOM 576 N N . TRP A 1 75 ? -8.905 -7.050 10.416 1.00 88.56 75 TRP A N 1
ATOM 577 C CA . TRP A 1 75 ? -8.523 -7.874 9.279 1.00 88.56 75 TRP A CA 1
ATOM 578 C C . TRP A 1 75 ? -9.114 -9.279 9.419 1.00 8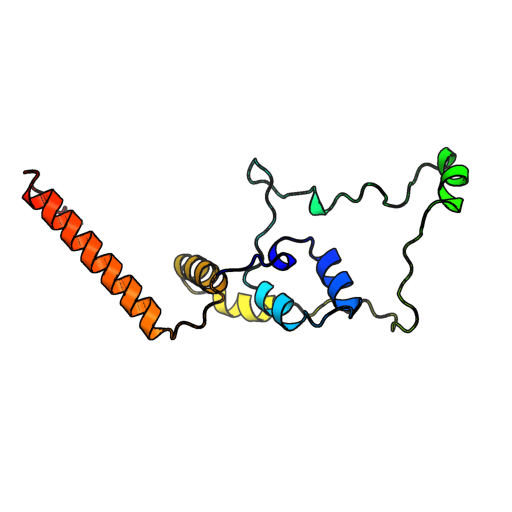8.56 75 TRP A C 1
ATOM 580 O O . TRP A 1 75 ? -8.967 -9.930 10.456 1.00 88.56 75 TRP A O 1
ATOM 590 N N . ARG A 1 76 ? -9.783 -9.752 8.368 1.00 84.88 76 ARG A N 1
ATOM 591 C CA . ARG A 1 76 ? -10.321 -11.110 8.279 1.00 84.88 76 ARG A CA 1
ATOM 592 C C . ARG A 1 76 ? -9.920 -11.701 6.931 1.00 84.88 76 ARG A C 1
ATOM 594 O O . ARG A 1 76 ? -10.060 -11.010 5.923 1.00 84.88 76 ARG A O 1
ATOM 601 N N . PRO A 1 77 ? -9.438 -12.953 6.882 1.00 74.75 77 PRO A N 1
ATOM 602 C CA . PRO A 1 77 ? -9.248 -13.643 5.615 1.00 74.75 77 PRO A CA 1
ATOM 603 C C . PRO A 1 77 ? -10.575 -13.707 4.847 1.00 74.75 77 PRO A C 1
ATOM 605 O O . PRO A 1 77 ? -11.624 -13.919 5.455 1.00 74.75 77 PRO A O 1
ATOM 608 N N . ALA A 1 78 ? -10.534 -13.540 3.524 1.00 69.88 78 ALA A N 1
ATOM 609 C CA . ALA A 1 78 ? -11.713 -13.729 2.683 1.00 69.88 78 ALA A CA 1
ATOM 610 C C . ALA A 1 78 ? -12.296 -15.147 2.865 1.00 69.88 78 ALA A C 1
ATOM 612 O O . ALA A 1 78 ? -11.550 -16.129 2.933 1.00 69.88 78 ALA A O 1
ATOM 613 N N . GLU A 1 79 ? -13.623 -15.250 2.960 1.00 65.69 79 GLU A N 1
ATOM 614 C CA . GLU A 1 79 ? -14.318 -16.528 3.148 1.00 65.69 79 GLU A CA 1
ATOM 615 C C . GLU A 1 79 ? -14.087 -17.460 1.942 1.00 65.69 79 GLU A C 1
ATOM 617 O O . GLU A 1 79 ? -14.140 -17.029 0.792 1.00 65.69 79 GLU A O 1
ATOM 622 N N . GLY A 1 80 ? -13.798 -18.742 2.200 1.00 59.59 80 GLY A N 1
ATOM 623 C CA . GLY A 1 80 ? -13.475 -19.736 1.160 1.00 59.59 80 GLY A CA 1
ATOM 624 C C . GLY A 1 80 ? -11.981 -19.882 0.833 1.00 59.59 80 GLY A C 1
ATOM 625 O O . GLY A 1 80 ? -11.612 -20.656 -0.050 1.00 59.59 80 GLY A O 1
ATOM 626 N N . ARG A 1 81 ? -11.103 -19.177 1.553 1.00 57.50 81 ARG A N 1
ATOM 627 C CA . ARG A 1 81 ? -9.650 -19.241 1.371 1.00 57.50 81 ARG A CA 1
ATOM 628 C C . ARG A 1 81 ? -9.049 -20.445 2.107 1.00 57.50 81 ARG A C 1
ATOM 630 O O . ARG A 1 81 ? -9.237 -20.595 3.310 1.00 57.50 81 ARG A O 1
ATOM 637 N N . ALA A 1 82 ? -8.285 -21.282 1.402 1.00 49.84 82 ALA A N 1
ATOM 638 C CA . ALA A 1 82 ? -7.446 -22.290 2.044 1.00 49.84 82 ALA A CA 1
ATOM 639 C C . ALA A 1 82 ? -6.408 -21.586 2.935 1.00 49.84 82 ALA A C 1
ATOM 641 O O . ALA A 1 82 ? -5.643 -20.746 2.451 1.00 49.84 82 ALA A O 1
ATOM 642 N N . GLU A 1 83 ? -6.390 -21.917 4.228 1.00 50.25 83 GLU A N 1
ATOM 643 C CA . GLU A 1 83 ? -5.354 -21.504 5.176 1.00 50.25 83 GLU A CA 1
ATOM 644 C C . GLU A 1 83 ? -4.008 -22.084 4.744 1.00 50.25 83 GLU A C 1
ATOM 646 O O . GLU A 1 83 ? -3.582 -23.172 5.119 1.00 50.25 83 GLU A O 1
ATOM 651 N N . GLY A 1 84 ? -3.336 -21.351 3.877 1.00 50.34 84 GLY A N 1
ATOM 652 C CA . GLY A 1 84 ? -2.007 -21.668 3.424 1.00 50.34 84 GLY A CA 1
ATOM 653 C C . GLY A 1 84 ? -1.352 -20.358 3.089 1.00 50.34 84 GLY A C 1
ATOM 654 O O . GLY A 1 84 ? -1.454 -19.883 1.961 1.00 50.34 84 GLY A O 1
ATOM 655 N N . ARG A 1 85 ? -0.654 -19.776 4.066 1.00 54.19 85 ARG A N 1
ATOM 656 C CA . ARG A 1 85 ? 0.427 -18.822 3.815 1.00 54.19 85 ARG A CA 1
ATOM 657 C C . ARG A 1 85 ? 1.508 -19.576 3.035 1.00 54.19 85 ARG A C 1
ATOM 659 O O . ARG A 1 85 ? 2.552 -19.897 3.585 1.00 54.19 85 ARG A O 1
ATOM 666 N N . ARG A 1 86 ? 1.238 -19.952 1.783 1.00 54.44 86 ARG A N 1
ATOM 667 C CA . ARG A 1 86 ? 2.287 -20.399 0.881 1.00 54.44 86 ARG A CA 1
ATOM 668 C C . ARG A 1 86 ? 3.084 -19.141 0.553 1.00 54.44 86 ARG A C 1
ATOM 670 O O . ARG A 1 86 ? 2.481 -18.170 0.080 1.00 54.44 86 ARG A O 1
ATOM 677 N N . PRO A 1 87 ? 4.381 -19.099 0.891 1.00 56.41 87 PRO A N 1
ATOM 678 C CA . PRO A 1 87 ? 5.259 -18.069 0.369 1.00 56.41 87 PRO A CA 1
ATOM 679 C C . PRO A 1 87 ? 5.105 -18.072 -1.150 1.00 56.41 87 PRO A C 1
ATOM 681 O O . PRO A 1 87 ? 5.066 -19.146 -1.754 1.00 56.41 87 PRO A O 1
ATOM 684 N N . ARG A 1 88 ? 4.956 -16.895 -1.758 1.00 63.12 88 ARG A N 1
ATOM 685 C CA . ARG A 1 88 ? 5.076 -16.786 -3.209 1.00 63.12 88 ARG A CA 1
ATOM 686 C C . ARG A 1 88 ? 6.485 -17.272 -3.552 1.00 63.12 88 ARG A C 1
ATOM 688 O O . ARG A 1 88 ? 7.455 -16.777 -2.981 1.00 63.12 88 ARG A O 1
ATOM 695 N N . GLU A 1 89 ? 6.584 -18.295 -4.390 1.00 60.06 89 GLU A N 1
ATOM 696 C CA . GLU A 1 89 ? 7.869 -18.805 -4.861 1.00 60.06 89 GLU A CA 1
ATOM 697 C C . GLU A 1 89 ? 8.481 -17.700 -5.728 1.00 60.06 89 GLU A C 1
ATOM 699 O O . GLU A 1 89 ? 7.973 -17.404 -6.807 1.00 60.06 89 GLU A O 1
ATOM 704 N N . SER A 1 90 ? 9.485 -16.993 -5.204 1.00 60.22 90 SER A N 1
ATOM 705 C CA . SER A 1 90 ? 10.121 -15.903 -5.938 1.00 60.22 90 SER A CA 1
ATOM 706 C C . SER A 1 90 ? 10.973 -16.479 -7.064 1.00 60.22 90 SER A C 1
ATOM 708 O O . SER A 1 90 ? 11.761 -17.400 -6.849 1.00 60.22 90 SER A O 1
ATOM 710 N N . ASN A 1 91 ? 10.888 -15.900 -8.263 1.00 58.56 91 ASN A N 1
ATOM 711 C CA . ASN A 1 91 ? 11.733 -16.319 -9.389 1.00 58.56 91 ASN A CA 1
ATOM 712 C C . ASN A 1 91 ? 13.187 -15.803 -9.261 1.00 58.56 91 ASN A C 1
ATOM 714 O O . ASN A 1 91 ? 14.017 -15.986 -10.152 1.00 58.56 91 ASN A O 1
ATOM 718 N N . LEU A 1 92 ? 13.519 -15.137 -8.148 1.00 56.75 92 LEU A N 1
ATOM 719 C CA . LEU A 1 92 ? 14.830 -14.533 -7.887 1.00 56.75 92 LEU A CA 1
ATOM 720 C C . LEU A 1 92 ? 15.941 -15.572 -7.684 1.00 56.75 92 LEU A C 1
ATOM 722 O O . LEU A 1 92 ? 17.107 -15.302 -7.984 1.00 56.75 92 LEU A O 1
ATOM 726 N N . SER A 1 93 ? 15.600 -16.759 -7.182 1.00 52.59 93 SER A N 1
ATOM 727 C CA . SER A 1 93 ? 16.554 -17.852 -6.974 1.00 52.59 93 SER A CA 1
ATOM 728 C C . SER A 1 93 ? 17.135 -18.371 -8.295 1.00 52.59 93 SER A C 1
ATOM 730 O O . SER A 1 93 ? 18.331 -18.639 -8.353 1.00 52.59 93 SER A O 1
ATOM 732 N N . ASP A 1 94 ? 16.343 -18.408 -9.369 1.00 51.41 94 ASP A N 1
ATOM 733 C CA . ASP A 1 94 ? 16.794 -18.840 -10.700 1.00 51.41 94 ASP A CA 1
ATOM 734 C C . ASP A 1 94 ? 17.581 -17.731 -11.434 1.00 51.41 94 ASP A C 1
ATOM 736 O O . ASP A 1 94 ? 18.598 -17.973 -12.084 1.00 51.41 94 ASP A O 1
ATOM 740 N N . ALA A 1 95 ? 17.188 -16.465 -11.246 1.00 50.72 95 ALA A N 1
ATOM 741 C CA . ALA A 1 95 ? 17.863 -15.322 -11.867 1.00 50.72 95 ALA A CA 1
ATOM 742 C C . ALA A 1 95 ? 19.220 -14.973 -11.224 1.00 50.72 95 ALA A C 1
ATOM 744 O O . ALA A 1 95 ? 20.132 -14.522 -11.916 1.00 50.72 95 ALA A O 1
ATOM 745 N N . SER A 1 96 ? 19.384 -15.179 -9.913 1.00 47.56 96 SER A N 1
ATOM 746 C CA . SER A 1 96 ? 20.646 -14.882 -9.212 1.00 47.56 96 SER A CA 1
ATOM 747 C C . SER A 1 96 ? 21.801 -15.803 -9.628 1.00 47.56 96 SER A C 1
ATOM 749 O O . SER A 1 96 ? 22.939 -15.341 -9.724 1.00 47.56 96 SER A O 1
ATOM 751 N N . ALA A 1 97 ? 21.514 -17.060 -9.984 1.00 50.38 97 ALA A N 1
ATOM 752 C CA . ALA A 1 97 ? 22.502 -17.983 -10.544 1.00 50.38 97 ALA A CA 1
ATOM 753 C C . ALA A 1 97 ? 23.012 -17.534 -11.930 1.00 50.38 97 ALA A C 1
ATOM 755 O O . ALA A 1 97 ? 24.180 -17.738 -12.253 1.00 50.38 97 ALA A O 1
ATOM 756 N N . ALA A 1 98 ? 22.174 -16.854 -12.719 1.00 50.03 98 ALA A N 1
ATOM 757 C CA . ALA A 1 98 ? 22.533 -16.310 -14.032 1.00 50.03 98 ALA A CA 1
ATOM 758 C C . ALA A 1 98 ? 23.236 -14.934 -13.980 1.00 50.03 98 ALA A C 1
ATOM 760 O O . ALA A 1 98 ? 23.708 -14.449 -15.008 1.00 50.03 98 ALA A O 1
ATOM 761 N N . LEU A 1 99 ? 23.288 -14.282 -12.811 1.00 47.84 99 LEU A N 1
ATOM 762 C CA . LEU A 1 99 ? 23.869 -12.942 -12.618 1.00 47.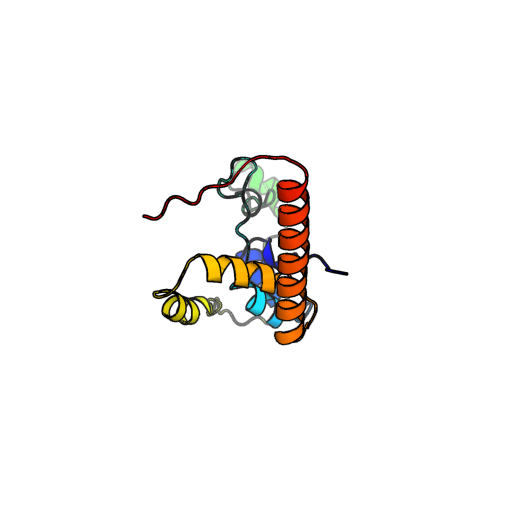84 99 LEU A CA 1
ATOM 763 C C . LEU A 1 99 ? 25.215 -12.952 -11.881 1.00 47.84 99 LEU A C 1
ATOM 765 O O . LEU A 1 99 ? 25.832 -11.899 -11.735 1.00 47.84 99 LEU A O 1
ATOM 769 N N . SER A 1 100 ? 25.692 -14.118 -11.436 1.00 46.41 100 SER A N 1
ATOM 770 C CA . SER A 1 100 ? 26.984 -14.240 -10.746 1.00 46.41 100 SER A CA 1
ATOM 771 C C . SER A 1 100 ? 28.198 -14.026 -11.666 1.00 46.41 100 SER A C 1
ATOM 773 O O . SER A 1 100 ? 29.318 -13.976 -11.163 1.00 46.41 100 SER A O 1
ATOM 775 N N . ASP A 1 101 ? 27.994 -13.890 -12.980 1.00 49.47 101 ASP A N 1
ATOM 776 C CA . ASP A 1 101 ? 29.068 -13.701 -13.956 1.00 49.47 101 ASP A CA 1
ATOM 777 C C . ASP A 1 101 ? 28.592 -12.869 -15.168 1.00 49.47 101 ASP A C 1
ATOM 779 O O . ASP A 1 101 ? 28.356 -13.405 -16.242 1.00 49.47 101 ASP A O 1
ATOM 783 N N . SER A 1 102 ? 28.316 -11.566 -15.000 1.00 51.78 102 SER A N 1
ATOM 784 C CA . SER A 1 102 ? 28.598 -10.539 -16.034 1.00 51.78 102 SER A CA 1
ATOM 785 C C . SER A 1 102 ? 28.158 -9.129 -15.614 1.00 51.78 102 SER A C 1
ATOM 787 O O . SER A 1 102 ? 27.065 -8.923 -15.089 1.00 51.78 102 SER A O 1
ATOM 789 N N . ASP A 1 103 ? 29.037 -8.169 -15.905 1.00 54.50 103 ASP A N 1
ATOM 790 C CA . ASP A 1 103 ? 28.832 -6.731 -16.114 1.00 54.50 103 ASP A CA 1
ATOM 791 C C . ASP A 1 103 ? 27.557 -6.071 -15.558 1.00 54.50 103 ASP A C 1
ATOM 793 O O . ASP A 1 103 ? 26.463 -6.134 -16.124 1.00 54.50 103 ASP A O 1
ATOM 797 N N . THR A 1 104 ? 27.752 -5.250 -14.526 1.00 56.38 104 THR A N 1
ATOM 798 C CA . THR A 1 104 ? 26.774 -4.303 -13.959 1.00 56.38 104 THR A CA 1
ATOM 799 C C . THR A 1 104 ? 26.089 -3.405 -15.002 1.00 56.38 104 THR A C 1
ATOM 801 O O . THR A 1 104 ? 24.940 -3.007 -14.802 1.00 56.38 104 THR A O 1
ATOM 804 N N . SER A 1 105 ? 26.729 -3.139 -16.145 1.00 56.34 105 SER A N 1
ATOM 805 C CA . SER A 1 105 ? 26.135 -2.411 -17.277 1.00 56.34 105 SER A CA 1
ATOM 806 C C . SER A 1 105 ? 24.937 -3.136 -17.908 1.00 56.34 105 SER A C 1
ATOM 808 O O . SER A 1 105 ? 23.973 -2.486 -18.319 1.00 56.34 105 SER A O 1
ATOM 810 N N . ASN A 1 106 ? 24.930 -4.475 -17.918 1.00 55.19 106 ASN A N 1
ATOM 811 C CA . ASN A 1 106 ? 23.816 -5.266 -18.451 1.00 55.19 106 ASN A CA 1
ATOM 812 C C . ASN A 1 106 ? 22.573 -5.204 -17.551 1.00 55.19 106 ASN A C 1
ATOM 814 O O . ASN A 1 106 ? 21.448 -5.243 -18.050 1.00 55.19 106 ASN A O 1
ATOM 818 N N . SER A 1 107 ? 22.755 -5.061 -16.234 1.00 55.84 107 SER A N 1
ATOM 819 C CA . SER A 1 107 ? 21.654 -4.922 -15.267 1.00 55.84 107 SER A CA 1
ATOM 820 C C . SER A 1 107 ? 20.866 -3.622 -15.474 1.00 55.84 107 SER A C 1
ATOM 822 O O . SER A 1 107 ? 19.631 -3.625 -15.531 1.00 55.84 107 SER A O 1
ATOM 824 N N . VAL A 1 108 ? 21.576 -2.509 -15.681 1.00 61.66 108 VAL A N 1
ATOM 825 C CA . VAL A 1 108 ? 20.954 -1.205 -15.952 1.00 61.66 108 VAL A CA 1
ATOM 826 C C . VAL A 1 108 ? 20.252 -1.218 -17.310 1.00 61.66 108 VAL A C 1
ATOM 828 O O . VAL A 1 108 ? 19.104 -0.785 -17.409 1.00 61.66 108 VAL A O 1
ATOM 831 N N . ALA A 1 109 ? 20.891 -1.780 -18.341 1.00 63.22 109 ALA A N 1
ATOM 832 C CA . ALA A 1 109 ? 20.300 -1.899 -19.672 1.00 63.22 109 ALA A CA 1
ATOM 833 C C . ALA A 1 109 ? 19.003 -2.731 -19.664 1.00 63.22 109 ALA A C 1
ATOM 835 O O . ALA A 1 109 ? 18.004 -2.310 -20.248 1.00 63.22 109 ALA A O 1
ATOM 836 N N . ARG A 1 110 ? 18.972 -3.858 -18.939 1.00 59.72 110 ARG A N 1
ATOM 837 C CA . ARG A 1 110 ? 17.759 -4.679 -18.764 1.00 59.72 110 ARG A CA 1
ATOM 838 C C . ARG A 1 110 ? 16.663 -3.951 -17.990 1.00 59.72 110 ARG A C 1
ATOM 840 O O . ARG A 1 110 ? 15.498 -4.029 -18.373 1.00 59.72 110 ARG A O 1
ATOM 847 N N . SER A 1 111 ? 17.025 -3.202 -16.950 1.00 59.66 111 SER A N 1
ATOM 848 C CA . SER A 1 111 ? 16.068 -2.404 -16.170 1.00 59.66 111 SER A CA 1
ATOM 849 C C . SER A 1 111 ? 15.417 -1.304 -17.018 1.00 59.66 111 SER A C 1
ATOM 851 O O . SER A 1 111 ? 14.211 -1.083 -16.926 1.00 59.66 111 SER A O 1
ATOM 853 N N . LEU A 1 112 ? 16.190 -0.659 -17.900 1.00 64.06 112 LEU A N 1
ATOM 854 C CA . LEU A 1 112 ? 15.683 0.336 -18.849 1.00 64.06 112 LEU A CA 1
ATOM 855 C C . LEU A 1 112 ? 14.822 -0.299 -19.951 1.00 64.06 112 LEU A C 1
ATOM 857 O O . LEU A 1 112 ? 13.775 0.246 -20.296 1.00 64.06 112 LEU A O 1
ATOM 861 N N . GLN A 1 113 ? 15.208 -1.470 -20.464 1.00 62.41 113 GLN A N 1
ATOM 862 C CA . GLN A 1 113 ? 14.406 -2.223 -21.435 1.00 62.41 113 GLN A CA 1
ATOM 863 C C . GLN A 1 113 ? 13.061 -2.669 -20.847 1.00 62.41 113 GLN A C 1
ATOM 865 O O . GLN A 1 113 ? 12.038 -2.567 -21.514 1.00 62.41 113 GLN A O 1
ATOM 870 N N . ALA A 1 114 ? 13.021 -3.079 -19.579 1.00 60.47 114 ALA A N 1
ATOM 871 C CA . ALA A 1 114 ? 11.792 -3.514 -18.916 1.00 60.47 114 ALA A CA 1
ATOM 872 C C . ALA A 1 114 ? 10.884 -2.371 -18.412 1.00 60.47 114 ALA A C 1
ATOM 874 O O . ALA A 1 114 ? 9.816 -2.613 -17.842 1.00 60.47 114 ALA A O 1
ATOM 875 N N . MET A 1 115 ? 11.304 -1.118 -18.598 1.00 60.72 115 MET A N 1
ATOM 876 C CA . MET A 1 115 ? 10.450 0.069 -18.468 1.00 60.72 115 MET A CA 1
ATOM 877 C C . MET A 1 115 ? 9.717 0.390 -19.782 1.00 60.72 115 MET 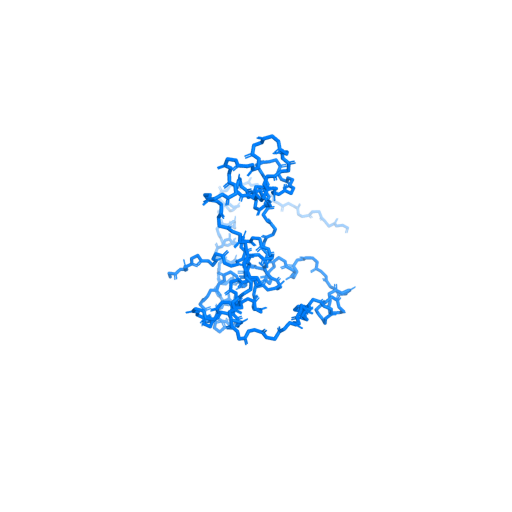A C 1
ATOM 879 O O . MET A 1 115 ? 8.804 1.216 -19.796 1.00 60.72 115 MET A O 1
ATOM 883 N N . SER A 1 116 ? 10.095 -0.268 -20.883 1.00 50.69 116 SER A N 1
ATOM 884 C CA . SER A 1 116 ? 9.474 -0.120 -22.195 1.00 50.69 116 SER A CA 1
ATOM 885 C C . SER A 1 116 ? 8.362 -1.156 -22.374 1.00 50.69 116 SER A C 1
ATOM 887 O O . SER A 1 116 ? 8.619 -2.346 -22.515 1.00 50.69 116 SER A O 1
ATOM 889 N N . LEU A 1 117 ? 7.107 -0.701 -22.383 1.00 48.94 117 LEU A N 1
ATOM 890 C CA . LEU A 1 117 ? 5.939 -1.535 -22.709 1.00 48.94 117 LEU A CA 1
ATOM 891 C C . LEU A 1 117 ? 5.652 -1.602 -24.221 1.00 48.94 117 LEU A C 1
ATOM 893 O O . LEU A 1 117 ? 4.625 -2.138 -24.629 1.00 48.94 117 LEU A O 1
ATOM 897 N N . THR A 1 118 ? 6.517 -1.045 -25.071 1.00 49.84 118 THR A N 1
ATOM 898 C CA . THR A 1 118 ? 6.391 -1.206 -26.524 1.00 49.84 118 THR A CA 1
ATOM 899 C C . THR A 1 118 ? 7.157 -2.447 -26.974 1.00 49.84 118 THR A C 1
ATOM 901 O O . THR A 1 118 ? 8.359 -2.523 -26.706 1.00 49.84 118 THR A O 1
ATOM 904 N N . PRO A 1 119 ? 6.521 -3.393 -27.690 1.00 46.69 119 PRO A N 1
ATOM 905 C CA . PRO A 1 119 ? 7.227 -4.496 -28.315 1.00 46.69 119 PRO A CA 1
ATOM 906 C C . PRO A 1 119 ? 7.953 -3.944 -29.543 1.00 46.69 119 PRO A C 1
ATOM 908 O O . PRO A 1 119 ? 7.450 -4.013 -30.658 1.00 46.69 119 PRO A O 1
ATOM 911 N N . THR A 1 120 ? 9.112 -3.327 -29.349 1.00 54.69 120 THR A N 1
ATOM 912 C CA . THR A 1 120 ? 10.017 -3.074 -30.469 1.00 54.69 120 THR A CA 1
ATOM 913 C C . THR A 1 120 ? 10.825 -4.348 -30.694 1.00 54.69 120 THR A C 1
ATOM 915 O O . THR A 1 120 ? 11.427 -4.840 -29.730 1.00 54.69 120 THR A O 1
ATOM 918 N N . PRO A 1 121 ? 10.850 -4.906 -31.918 1.00 57.56 121 PRO A N 1
ATOM 919 C CA . PRO A 1 121 ? 11.779 -5.973 -32.272 1.00 57.56 121 PRO A CA 1
ATOM 920 C C . PRO A 1 121 ? 13.192 -5.557 -31.847 1.00 57.56 121 PRO A C 1
ATOM 922 O O . PRO A 1 121 ? 13.564 -4.397 -32.037 1.00 57.56 121 PRO A O 1
ATOM 925 N N . LYS A 1 122 ? 13.963 -6.474 -31.242 1.00 57.28 122 LYS A N 1
ATOM 926 C CA . LYS A 1 122 ? 15.318 -6.192 -30.719 1.00 57.28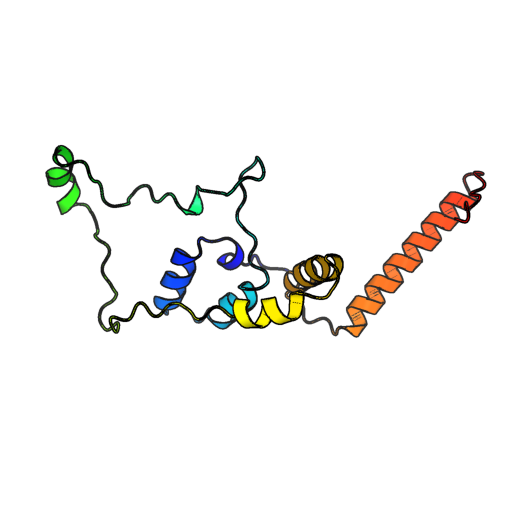 122 LYS A CA 1
ATOM 927 C C . LYS A 1 122 ? 16.184 -5.435 -31.735 1.00 57.28 122 LYS A C 1
ATOM 929 O O . LYS A 1 122 ? 16.881 -4.495 -31.363 1.00 57.28 122 LYS A O 1
ATOM 934 N N . ASP A 1 123 ? 16.025 -5.782 -33.006 1.00 59.44 123 ASP A N 1
ATOM 935 C CA . ASP A 1 123 ? 16.775 -5.227 -34.127 1.00 59.44 123 ASP A CA 1
ATOM 936 C C . ASP A 1 123 ? 16.491 -3.735 -34.365 1.00 59.44 123 ASP A C 1
ATOM 938 O O . ASP A 1 123 ? 17.390 -2.991 -34.742 1.00 59.44 123 ASP A O 1
ATOM 942 N N . GLU A 1 124 ? 15.269 -3.256 -34.114 1.00 61.00 124 GLU A N 1
ATOM 943 C CA . GLU A 1 124 ? 14.876 -1.867 -34.396 1.00 61.00 124 GLU A CA 1
ATOM 944 C C . GLU A 1 124 ? 15.392 -0.898 -33.322 1.00 61.00 124 GLU A C 1
ATOM 946 O O . GLU A 1 124 ? 15.828 0.215 -33.629 1.00 61.00 124 GLU A O 1
ATOM 951 N N . LEU A 1 125 ? 15.407 -1.338 -32.059 1.00 68.25 125 LEU A N 1
ATOM 952 C CA . LEU A 1 125 ? 15.979 -0.562 -30.962 1.00 68.25 125 LEU A CA 1
ATOM 953 C C . LEU A 1 125 ? 17.495 -0.429 -31.128 1.00 68.25 125 LEU A C 1
ATOM 955 O O . LEU A 1 125 ? 18.023 0.671 -30.968 1.00 68.25 125 LEU A O 1
ATOM 959 N N . GLU A 1 126 ? 18.194 -1.508 -31.492 1.00 68.56 126 GLU A N 1
ATOM 960 C CA . GLU A 1 126 ? 19.626 -1.446 -31.803 1.00 68.56 126 GLU A CA 1
ATOM 961 C C . GLU A 1 126 ? 19.898 -0.472 -32.954 1.00 68.56 126 GLU A C 1
ATOM 963 O O . GLU A 1 126 ? 20.745 0.410 -32.816 1.00 68.56 126 GLU A O 1
ATOM 968 N N . LEU A 1 127 ? 19.101 -0.523 -34.026 1.00 71.38 127 LEU A N 1
ATOM 969 C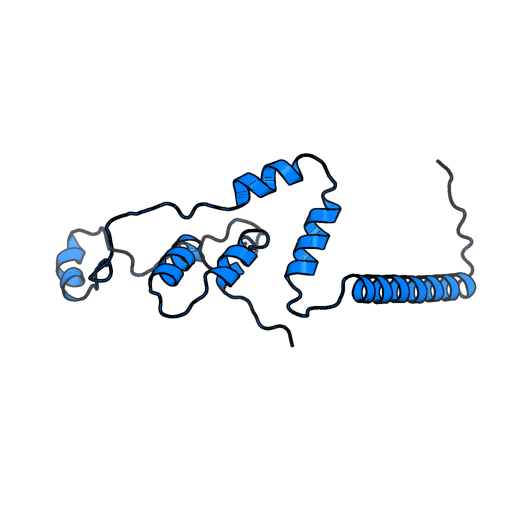 CA . LEU A 1 127 ? 19.225 0.378 -35.178 1.00 71.38 127 LEU A CA 1
ATOM 970 C C . LEU A 1 127 ? 19.021 1.853 -34.804 1.00 71.38 127 LEU A C 1
ATOM 972 O O . LEU A 1 127 ? 19.793 2.719 -35.223 1.00 71.38 127 LEU A O 1
ATOM 976 N N . LEU A 1 128 ? 18.013 2.152 -33.980 1.00 71.88 128 LEU A N 1
ATOM 977 C CA . LEU A 1 128 ? 17.755 3.506 -33.482 1.00 71.88 128 LEU A CA 1
ATOM 978 C C . LEU A 1 128 ? 18.876 4.004 -32.569 1.00 71.88 128 LEU A C 1
ATOM 980 O O . LEU A 1 128 ? 19.255 5.176 -32.636 1.00 71.88 128 LEU A O 1
ATOM 984 N N . THR A 1 129 ? 19.430 3.116 -31.745 1.00 74.94 129 THR A N 1
ATOM 985 C CA . THR A 1 129 ? 20.524 3.455 -30.833 1.00 74.94 129 THR A CA 1
ATOM 986 C C . THR A 1 129 ? 21.808 3.721 -31.623 1.00 74.94 129 THR A C 1
ATOM 988 O O . THR A 1 129 ? 22.442 4.759 -31.428 1.00 74.94 129 THR A O 1
ATOM 991 N N . SER A 1 130 ? 22.146 2.866 -32.594 1.00 73.56 130 SER A N 1
ATOM 992 C CA . SER A 1 130 ? 23.276 3.061 -33.511 1.00 73.56 130 SER A CA 1
ATOM 993 C C . SER A 1 130 ? 23.150 4.351 -34.320 1.00 73.56 130 SER A C 1
ATOM 995 O O . SER A 1 130 ? 24.128 5.086 -34.457 1.00 73.56 130 SER A O 1
ATOM 997 N N . ARG A 1 131 ? 21.945 4.680 -34.802 1.00 74.50 131 ARG A N 1
ATOM 998 C CA . ARG A 1 131 ? 21.689 5.929 -35.530 1.00 74.50 131 ARG A CA 1
ATOM 999 C C . ARG A 1 131 ? 21.889 7.162 -34.646 1.00 74.50 131 ARG A C 1
ATOM 1001 O O . ARG A 1 131 ? 22.586 8.090 -35.045 1.00 74.50 131 ARG A O 1
ATOM 1008 N N . ARG A 1 132 ? 21.358 7.145 -33.420 1.00 74.12 132 ARG A N 1
ATOM 1009 C CA . ARG A 1 132 ? 21.568 8.205 -32.415 1.00 74.12 132 ARG A CA 1
ATOM 1010 C C . ARG A 1 132 ? 23.048 8.420 -32.103 1.00 74.12 132 ARG A C 1
ATOM 1012 O O . ARG A 1 132 ? 23.478 9.569 -31.989 1.00 74.12 132 ARG A O 1
ATOM 1019 N N . PHE A 1 133 ? 23.819 7.341 -31.960 1.00 78.44 133 PHE A N 1
ATOM 1020 C CA . PHE A 1 133 ? 25.262 7.420 -31.718 1.00 78.44 133 PHE A CA 1
ATOM 1021 C C . PHE A 1 133 ? 26.026 7.986 -32.918 1.00 78.44 133 PHE A C 1
ATOM 1023 O O . PHE A 1 133 ? 26.931 8.796 -32.730 1.00 78.44 133 PHE A O 1
ATOM 1030 N N . ALA A 1 134 ? 25.646 7.620 -34.145 1.00 76.19 134 ALA A N 1
ATOM 1031 C CA . ALA A 1 134 ? 26.241 8.189 -35.351 1.00 76.19 134 ALA A CA 1
ATOM 1032 C C . ALA A 1 134 ? 25.976 9.701 -35.452 1.00 76.19 134 ALA A C 1
ATOM 1034 O O . ALA A 1 134 ? 26.915 10.476 -35.614 1.00 76.19 134 ALA A O 1
ATOM 1035 N N . GLU A 1 135 ? 24.729 10.129 -35.246 1.00 76.38 135 GLU A N 1
ATOM 1036 C CA . GLU A 1 135 ? 24.332 11.544 -35.301 1.00 76.38 135 GLU A CA 1
ATOM 1037 C C . GLU A 1 135 ? 25.040 12.387 -34.224 1.00 76.38 135 GLU A C 1
ATOM 1039 O O . GLU A 1 135 ? 25.496 13.500 -34.490 1.00 76.38 135 GLU A O 1
ATOM 1044 N N . THR A 1 136 ? 25.191 11.857 -33.004 1.00 75.94 136 THR A N 1
ATOM 1045 C CA . THR A 1 136 ? 25.942 12.550 -31.939 1.00 75.94 136 THR A CA 1
A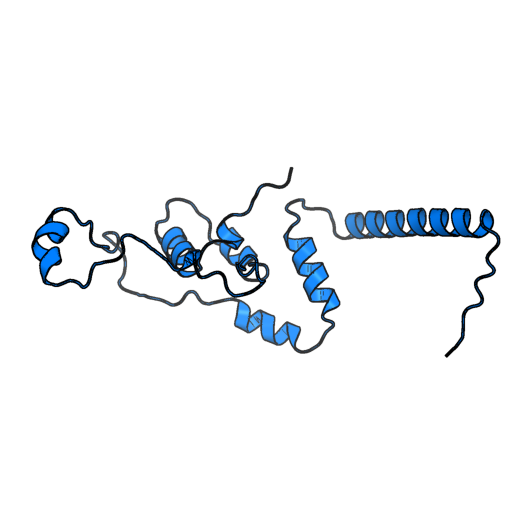TOM 1046 C C . THR A 1 136 ? 27.435 12.623 -32.235 1.00 75.94 136 THR A C 1
ATOM 1048 O O . THR A 1 136 ? 28.052 13.654 -31.969 1.00 75.94 136 THR A O 1
ATOM 1051 N N . ASN A 1 137 ? 28.022 11.575 -32.813 1.00 74.19 137 ASN A N 1
ATOM 1052 C CA . ASN A 1 137 ? 29.432 11.579 -33.188 1.00 74.19 137 ASN A CA 1
ATOM 1053 C C . ASN A 1 137 ? 29.706 12.557 -34.345 1.00 74.19 137 ASN A C 1
ATOM 1055 O O . ASN A 1 137 ? 30.682 13.299 -34.300 1.00 74.19 137 ASN A O 1
ATOM 1059 N N . GLU A 1 138 ? 28.813 12.648 -35.332 1.00 76.00 138 GLU A N 1
ATOM 1060 C CA . GLU A 1 138 ? 28.895 13.654 -36.400 1.00 76.00 138 GLU A CA 1
ATOM 1061 C C . GLU A 1 138 ? 28.777 15.083 -35.862 1.00 76.00 138 GLU A C 1
ATOM 1063 O O . GLU A 1 138 ? 29.544 15.961 -36.260 1.00 76.00 138 GLU A O 1
ATOM 1068 N N . LEU A 1 139 ? 27.874 15.321 -34.906 1.00 74.06 139 LEU A N 1
ATOM 1069 C CA . LEU A 1 139 ? 27.761 16.604 -34.210 1.00 74.06 139 LEU A CA 1
ATOM 1070 C C . LEU A 1 139 ? 29.047 16.956 -33.457 1.00 74.06 139 LEU A C 1
ATOM 1072 O O . LEU A 1 139 ? 29.520 18.087 -33.570 1.00 74.06 139 LEU A O 1
ATOM 1076 N N . LEU A 1 140 ? 29.640 15.998 -32.740 1.00 69.69 140 LEU A N 1
ATOM 1077 C CA . LEU A 1 140 ? 30.913 16.192 -32.044 1.00 69.69 140 LEU A CA 1
ATOM 1078 C C . LEU A 1 140 ? 32.052 16.481 -33.024 1.00 69.69 140 LEU A C 1
ATOM 1080 O O . LEU A 1 140 ? 32.807 17.420 -32.802 1.00 69.69 140 LEU A O 1
ATOM 1084 N N . GLN A 1 141 ? 32.140 15.753 -34.136 1.00 70.81 141 GLN A N 1
ATOM 1085 C CA . GLN A 1 141 ? 33.124 16.002 -35.194 1.00 70.81 141 GLN A CA 1
ATOM 1086 C C . GLN A 1 141 ? 32.938 17.389 -35.824 1.00 70.81 141 GLN A C 1
ATOM 1088 O O . GLN A 1 141 ? 33.908 18.117 -36.005 1.00 70.81 141 GLN A O 1
ATOM 1093 N N . SER A 1 142 ? 31.695 17.807 -36.077 1.00 71.62 142 SER A N 1
ATOM 1094 C CA . SER A 1 142 ? 31.347 19.158 -36.545 1.00 71.62 142 SER A CA 1
ATOM 1095 C C . SER A 1 142 ? 31.763 20.244 -35.544 1.00 71.62 142 SER A C 1
ATOM 1097 O O . SER A 1 142 ? 32.268 21.296 -35.935 1.00 71.62 142 SER A O 1
ATOM 1099 N N . VAL A 1 143 ? 31.562 20.006 -34.245 1.00 69.62 143 VAL A N 1
ATOM 1100 C CA . VAL A 1 143 ? 31.958 20.939 -33.179 1.00 69.62 143 VAL A CA 1
ATOM 1101 C C . VAL A 1 143 ? 33.483 21.009 -33.058 1.00 69.62 143 VAL A C 1
ATOM 1103 O O . VAL A 1 143 ? 34.030 22.106 -32.959 1.00 69.62 143 VAL A O 1
ATOM 1106 N N . LEU A 1 144 ? 34.177 19.873 -33.152 1.00 65.62 144 LEU A N 1
ATOM 1107 C CA . LEU A 1 144 ? 35.640 19.786 -33.124 1.00 65.62 144 LEU A CA 1
ATOM 1108 C C . LEU A 1 144 ? 36.292 20.375 -34.385 1.00 65.62 144 LEU A C 1
ATOM 1110 O O . LEU A 1 144 ? 37.367 20.959 -34.298 1.00 65.62 144 LEU A O 1
ATOM 1114 N N . SER A 1 145 ? 35.644 20.290 -35.552 1.00 63.44 145 SER A N 1
ATOM 1115 C CA . SER A 1 145 ? 36.149 20.915 -36.782 1.00 63.44 145 SER A CA 1
ATOM 1116 C C . SER A 1 145 ? 35.930 22.432 -36.808 1.00 63.44 145 SER A C 1
ATOM 1118 O O . SER A 1 145 ? 36.626 23.133 -37.541 1.00 63.44 145 SER A O 1
ATOM 1120 N N . LYS A 1 146 ? 34.952 22.948 -36.050 1.00 62.62 146 LYS A N 1
ATOM 1121 C CA . LYS A 1 146 ? 34.630 24.385 -35.971 1.00 62.62 146 LYS A CA 1
ATOM 1122 C C . LYS A 1 146 ? 35.312 25.097 -34.801 1.00 62.62 146 LYS A C 1
ATOM 1124 O O . LYS A 1 146 ? 35.525 26.303 -34.879 1.00 62.62 146 LYS A O 1
ATOM 1129 N N . GLY A 1 147 ? 35.678 24.379 -33.741 1.00 60.38 147 GLY A N 1
ATOM 1130 C CA . GLY A 1 147 ? 36.492 24.888 -32.640 1.00 60.38 147 GLY A CA 1
ATOM 1131 C C . GLY A 1 147 ? 37.877 24.261 -32.686 1.00 60.38 147 GLY A C 1
ATOM 1132 O O . GLY A 1 147 ? 38.025 23.118 -32.279 1.00 60.38 147 GLY A O 1
ATOM 1133 N N . GLY A 1 148 ? 38.880 25.000 -33.174 1.00 54.09 148 GLY A N 1
ATOM 1134 C CA . GLY A 1 148 ? 40.265 24.543 -33.341 1.00 54.09 148 GLY A CA 1
ATOM 1135 C C . GLY A 1 148 ? 40.965 24.120 -32.044 1.00 54.09 148 GLY A C 1
ATOM 1136 O O . GLY A 1 148 ? 41.846 24.818 -31.550 1.00 54.09 148 GLY A O 1
ATOM 1137 N N . LEU A 1 149 ? 40.608 22.955 -31.512 1.00 52.25 149 LEU A N 1
ATOM 1138 C CA . LEU A 1 149 ? 41.280 22.287 -30.407 1.00 52.25 149 LEU A CA 1
ATOM 1139 C C . LEU A 1 149 ? 41.680 20.889 -30.872 1.00 52.25 149 LEU A C 1
ATOM 1141 O O . LEU A 1 149 ? 40.871 19.968 -30.945 1.00 52.25 149 LEU A O 1
ATOM 1145 N N . ASN A 1 150 ? 42.965 20.760 -31.205 1.00 47.34 150 ASN A N 1
ATOM 1146 C CA . ASN A 1 150 ? 43.602 19.497 -31.552 1.00 47.34 150 ASN A CA 1
ATOM 1147 C C . ASN A 1 150 ? 43.490 18.518 -30.375 1.00 47.34 150 ASN A C 1
ATOM 1149 O O . ASN A 1 150 ? 44.196 18.648 -29.374 1.00 47.34 150 ASN A O 1
ATOM 1153 N N . TYR A 1 151 ? 42.616 17.523 -30.508 1.00 49.00 151 TYR A N 1
ATOM 1154 C CA . TYR A 1 151 ? 42.585 16.373 -29.616 1.00 49.00 151 TYR A CA 1
ATOM 1155 C C . TYR A 1 151 ? 43.729 15.422 -29.987 1.00 49.00 151 TYR A C 1
ATOM 1157 O O . TYR A 1 151 ? 43.722 14.808 -31.054 1.00 49.00 151 TYR A O 1
ATOM 1165 N N . VAL A 1 152 ? 44.724 15.305 -29.104 1.00 43.28 152 VAL A N 1
ATOM 1166 C CA . VAL A 1 152 ? 45.774 14.283 -29.192 1.00 43.28 152 VAL A CA 1
ATOM 1167 C C . VAL A 1 152 ? 45.401 13.146 -28.236 1.00 43.28 152 VAL A C 1
ATOM 1169 O O . VAL A 1 152 ? 45.427 13.355 -27.020 1.00 43.28 152 VAL A O 1
ATOM 1172 N N . PRO A 1 153 ? 45.060 11.943 -28.731 1.00 42.28 153 PRO A N 1
ATOM 1173 C CA . PRO A 1 153 ? 44.792 10.810 -27.859 1.00 42.28 153 PRO A CA 1
ATOM 1174 C C . PRO A 1 153 ? 46.098 10.345 -27.204 1.00 42.28 153 PRO A C 1
ATOM 1176 O O . PRO A 1 153 ? 47.048 9.960 -27.890 1.00 42.28 153 PRO A O 1
ATOM 1179 N N . ARG A 1 154 ? 46.153 10.348 -25.865 1.00 39.78 154 ARG A N 1
ATOM 1180 C CA . ARG A 1 154 ? 47.191 9.613 -25.128 1.00 39.78 154 ARG A CA 1
ATOM 1181 C C . ARG A 1 154 ? 46.918 8.121 -25.291 1.00 39.78 154 ARG A C 1
ATOM 1183 O O . ARG A 1 154 ? 45.881 7.637 -24.846 1.00 39.78 154 ARG A O 1
ATOM 1190 N N . ARG A 1 155 ? 47.849 7.406 -25.923 1.00 44.94 155 ARG A N 1
ATOM 1191 C CA . ARG A 1 155 ? 47.919 5.946 -25.812 1.00 44.94 155 ARG A CA 1
ATOM 1192 C C . ARG A 1 155 ? 48.429 5.599 -24.412 1.00 44.94 155 ARG A C 1
ATOM 1194 O O . ARG A 1 155 ? 49.368 6.246 -23.943 1.00 44.94 155 ARG A O 1
ATOM 1201 N N . LEU A 1 156 ? 47.752 4.645 -23.774 1.00 41.69 156 LEU A N 1
ATOM 1202 C CA . LEU A 1 156 ? 48.252 3.913 -22.609 1.00 41.69 156 LEU A CA 1
ATOM 1203 C C . LEU A 1 156 ? 49.518 3.137 -22.986 1.00 41.69 156 LEU A C 1
ATOM 1205 O O . LEU A 1 156 ? 49.571 2.654 -24.143 1.00 41.69 156 LEU A O 1
#

InterPro domains:
  IPR007991 RNA polymerase I specific transcription initiation factor RRN3 [PF05327] (4-79)
  IPR007991 RNA polymerase I specific transcription initiation factor RRN3 [PTHR12790] (4-123)

Sequence (156 aa):
NGGLNPLKFCHEDVVVEFERLSMCDCAQVIAANELTAVRSRDCGGGENKLDDFFPFDPIHLKGALAYINPLYQQWRPAEGRAEGRRPRESNLSDASAALSDSDTSNSVARSLQAMSLTPTPKDELELLTSRRFAETNELLQSVLSKGGLNYVPRRL

Foldseek 3Di:
DQDDDVLLEADPVVSVVVCVVVPDPCPVVNLLSLLQRDQDADPVRHHDCPNVDDPLDDDPPPVCCVVCVVVHDDDDPDPPDDPDPPPDPRCVVVVVVVVPDDDPVVSVVVNVVSSDPDPDPPVVVVVVVVVVVVVVVVVVVVVCVVDPDDDDDDDD

Organism: NCBI:txid127549

pLDDT: mean 71.74, std 15.7, range [39.78, 95.0]

Radius of gyration: 25.16 Å; chains: 1; bounding box: 65×47×65 Å